Protein AF-A0A6G3QHB4-F1 (afdb_monomer)

Secondary structure (DSSP, 8-state):
---EEES-GGGTT-GGGEEEHHHHHHHTT--HHHHHHHHHHS-PPPPSEEETTEEEEEHHHHHHHHHHHHHHHHHHHHHHHHHHHHHHHHHHHHHHHHHHHHHHHHT--

pLDDT: mean 73.03, std 15.68, range [46.41, 93.0]

Solvent-accessible surface area (backbone atoms only — not comparable to full-atom values): 6229 Å² total; per-residue (Å²): 132,76,61,70,49,71,71,38,69,93,51,66,91,42,64,89,50,46,32,39,51,61,53,51,12,61,78,70,74,49,52,54,66,55,49,55,49,38,60,74,76,46,96,50,68,67,60,30,34,36,47,71,93,46,44,26,24,49,38,66,56,46,50,54,52,48,59,70,32,57,78,55,38,65,65,50,49,58,55,49,51,55,54,49,52,57,53,49,53,54,50,52,52,54,50,50,54,51,53,52,54,55,52,58,64,66,72,77,116

Radius of gyration: 20.9 Å; Cα contacts (8 Å, |Δi|>4): 86; chains: 1; bounding box: 54×41×49 Å

Structure (mmCIF, N/CA/C/O backbone):
data_AF-A0A6G3QHB4-F1
#
_entry.id   AF-A0A6G3QHB4-F1
#
loop_
_atom_site.group_PDB
_atom_site.id
_atom_site.type_symbol
_atom_site.label_atom_id
_atom_site.label_alt_id
_atom_site.label_comp_id
_atom_site.label_asym_id
_atom_site.label_entity_id
_atom_site.label_seq_id
_atom_site.pdbx_PDB_ins_code
_atom_site.Cartn_x
_atom_site.Cartn_y
_atom_site.Cartn_z
_atom_site.occupancy
_atom_site.B_iso_or_equiv
_atom_site.auth_seq_id
_atom_site.auth_comp_id
_atom_site.auth_asym_id
_atom_site.auth_atom_id
_atom_site.pdbx_PDB_model_num
ATOM 1 N N . MET A 1 1 ? 2.341 -24.516 -11.107 1.00 47.69 1 MET A N 1
ATOM 2 C CA . MET A 1 1 ? 3.177 -23.615 -11.923 1.00 47.69 1 MET A CA 1
ATOM 3 C C . MET A 1 1 ? 2.740 -22.200 -11.608 1.00 47.69 1 MET A C 1
ATOM 5 O O . MET A 1 1 ? 1.600 -21.862 -11.890 1.00 47.69 1 MET A O 1
ATOM 9 N N . SER A 1 2 ? 3.558 -21.435 -10.888 1.00 62.47 2 SER A N 1
ATOM 10 C CA . SER A 1 2 ? 3.235 -20.036 -10.602 1.00 62.47 2 SER A CA 1
ATOM 11 C C . SER A 1 2 ? 3.445 -19.249 -11.888 1.00 62.47 2 SER A C 1
ATOM 13 O O . SER A 1 2 ? 4.589 -19.067 -12.291 1.00 62.47 2 SER A O 1
ATOM 15 N N . ASP A 1 3 ? 2.360 -18.847 -12.545 1.00 84.12 3 ASP A N 1
ATOM 16 C CA . ASP A 1 3 ? 2.447 -17.920 -13.670 1.00 84.12 3 ASP A CA 1
ATOM 17 C C . ASP A 1 3 ? 2.964 -16.580 -13.135 1.00 84.12 3 ASP A C 1
ATOM 19 O O . ASP A 1 3 ? 2.401 -16.010 -12.189 1.00 84.12 3 ASP A O 1
ATOM 23 N N . ILE A 1 4 ? 4.115 -16.157 -13.653 1.00 86.25 4 ILE A N 1
ATOM 24 C CA . ILE A 1 4 ? 4.714 -14.868 -13.336 1.00 86.25 4 ILE A CA 1
ATOM 25 C C . ILE A 1 4 ? 4.347 -13.934 -14.477 1.00 86.25 4 ILE A C 1
ATOM 27 O O . ILE A 1 4 ? 4.910 -14.011 -15.567 1.00 86.25 4 ILE A O 1
ATOM 31 N N . THR A 1 5 ? 3.415 -13.030 -14.210 1.00 89.38 5 THR A N 1
ATOM 32 C CA . THR A 1 5 ? 3.011 -12.007 -15.166 1.00 89.38 5 THR A CA 1
ATOM 33 C C . THR A 1 5 ? 3.806 -10.734 -14.900 1.00 89.38 5 THR A C 1
ATOM 35 O O . THR A 1 5 ? 3.640 -10.087 -13.8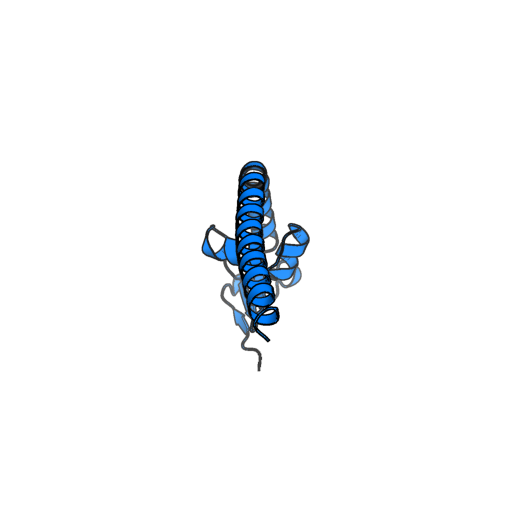62 1.00 89.38 5 THR A O 1
ATOM 38 N N . TRP A 1 6 ? 4.663 -10.353 -15.844 1.00 89.00 6 TRP A N 1
ATOM 39 C CA . TRP A 1 6 ? 5.347 -9.062 -15.829 1.00 89.00 6 TRP A CA 1
ATOM 40 C C . TRP A 1 6 ? 4.454 -8.003 -16.475 1.00 89.00 6 TRP A C 1
ATOM 42 O O . TRP A 1 6 ? 4.049 -8.131 -17.625 1.00 89.00 6 TRP A O 1
ATOM 52 N N . HIS A 1 7 ? 4.143 -6.952 -15.725 1.00 90.06 7 HIS A N 1
ATOM 53 C CA . HIS A 1 7 ? 3.380 -5.800 -16.210 1.00 90.06 7 HIS A CA 1
ATOM 54 C C . HIS A 1 7 ? 4.292 -4.640 -16.622 1.00 90.06 7 HIS A C 1
ATOM 56 O O . HIS A 1 7 ? 3.892 -3.805 -17.429 1.00 90.06 7 HIS A O 1
ATOM 62 N N . ARG A 1 8 ? 5.504 -4.584 -16.054 1.00 89.69 8 ARG A N 1
ATOM 63 C CA . ARG A 1 8 ? 6.524 -3.569 -16.337 1.00 89.69 8 ARG A CA 1
ATOM 64 C C . ARG A 1 8 ? 7.857 -4.252 -16.657 1.00 89.69 8 ARG A C 1
ATOM 66 O O . ARG A 1 8 ? 8.655 -4.479 -15.741 1.00 89.69 8 ARG A O 1
ATOM 73 N N . PRO A 1 9 ? 8.083 -4.656 -17.920 1.00 87.00 9 PRO A N 1
ATOM 74 C CA . PRO A 1 9 ? 9.282 -5.395 -18.306 1.00 87.00 9 PRO A CA 1
ATOM 75 C C . PRO A 1 9 ? 10.571 -4.577 -18.128 1.00 87.00 9 PRO A C 1
ATOM 77 O O . PRO A 1 9 ? 11.644 -5.155 -18.015 1.00 87.00 9 PRO A O 1
ATOM 80 N N . GLU A 1 10 ? 10.499 -3.246 -18.006 1.00 89.06 10 GLU A N 1
ATOM 81 C CA . GLU A 1 10 ? 11.666 -2.386 -17.765 1.00 89.06 10 GLU A CA 1
ATOM 82 C C . GLU A 1 10 ? 12.324 -2.572 -16.378 1.00 89.06 10 GLU A C 1
ATOM 84 O O . GLU A 1 10 ? 13.424 -2.061 -16.123 1.00 89.06 10 GLU A O 1
ATOM 89 N N . PHE A 1 11 ? 11.654 -3.303 -15.482 1.00 86.44 11 PHE A N 1
ATOM 90 C CA . PHE A 1 11 ? 12.155 -3.708 -14.165 1.00 86.44 11 PHE A CA 1
ATOM 91 C C . PHE A 1 11 ? 12.498 -5.199 -14.078 1.00 86.44 11 PHE A C 1
ATOM 93 O O . PHE A 1 11 ? 12.840 -5.689 -13.001 1.00 86.44 11 PHE A O 1
ATOM 100 N N . GLN A 1 12 ? 12.427 -5.930 -15.190 1.00 82.88 12 GLN A N 1
ATOM 101 C CA . GLN A 1 12 ? 12.857 -7.320 -15.233 1.00 82.88 12 GLN A CA 1
ATOM 102 C C . GLN A 1 12 ? 14.370 -7.396 -14.953 1.00 82.88 12 GLN A C 1
ATOM 104 O O . GLN A 1 12 ? 15.160 -6.717 -15.608 1.00 82.88 12 GLN A O 1
ATOM 109 N N . GLY A 1 13 ? 14.768 -8.175 -13.942 1.00 78.38 13 GLY A N 1
ATOM 110 C CA . GLY A 1 13 ? 16.158 -8.261 -13.470 1.00 78.38 13 GLY A CA 1
ATOM 111 C C . GLY A 1 13 ? 16.608 -7.117 -12.549 1.00 78.38 13 GLY A C 1
ATOM 112 O O . GLY A 1 13 ? 17.785 -7.038 -12.211 1.00 78.38 13 GLY A O 1
ATOM 113 N N . LYS A 1 14 ? 15.698 -6.221 -12.135 1.00 83.19 14 LYS A N 1
ATOM 114 C CA . LYS A 1 14 ? 15.950 -5.181 -11.115 1.00 83.19 14 LYS A CA 1
ATOM 115 C C . LYS A 1 14 ? 15.336 -5.565 -9.772 1.00 83.19 14 LYS A C 1
ATOM 117 O O . LYS A 1 14 ? 14.652 -4.760 -9.144 1.00 83.19 14 LYS A O 1
ATOM 122 N N . ASP A 1 15 ? 15.560 -6.801 -9.349 1.00 80.12 15 ASP A N 1
ATOM 123 C CA . ASP A 1 15 ? 14.883 -7.426 -8.205 1.00 80.12 15 ASP A CA 1
ATOM 124 C C . ASP A 1 15 ? 15.104 -6.647 -6.898 1.00 80.12 15 ASP A C 1
ATOM 126 O O . ASP A 1 15 ? 14.189 -6.521 -6.088 1.00 80.12 15 ASP A O 1
ATOM 130 N N . ASP A 1 16 ? 16.288 -6.047 -6.742 1.00 82.38 16 ASP A N 1
ATOM 131 C CA . ASP A 1 16 ? 16.671 -5.196 -5.605 1.00 82.38 16 ASP A CA 1
ATOM 132 C C . ASP A 1 16 ? 15.793 -3.93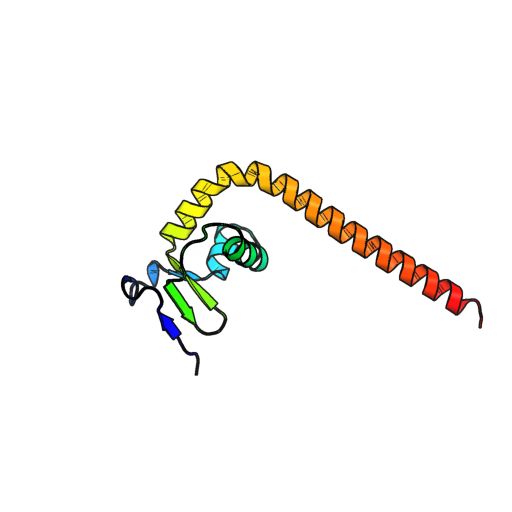4 -5.464 1.00 82.38 16 ASP A C 1
ATOM 134 O O . ASP A 1 16 ? 15.537 -3.442 -4.366 1.00 82.38 16 ASP A O 1
ATOM 138 N N . GLN A 1 17 ? 15.240 -3.443 -6.578 1.00 88.25 17 GLN A N 1
ATOM 139 C CA . GLN A 1 17 ? 14.358 -2.273 -6.599 1.00 88.25 17 GLN A CA 1
ATOM 140 C C . GLN A 1 17 ? 12.884 -2.638 -6.405 1.00 88.25 17 GLN A C 1
ATOM 142 O O . GLN A 1 17 ? 12.029 -1.748 -6.393 1.00 88.25 17 GLN A O 1
ATOM 147 N N . LEU A 1 18 ? 12.555 -3.926 -6.277 1.00 89.00 18 LEU A N 1
ATOM 148 C CA . LEU A 1 18 ? 11.185 -4.401 -6.153 1.00 89.00 18 LEU A CA 1
ATOM 149 C C . LEU A 1 18 ? 10.851 -4.746 -4.709 1.00 89.00 18 LEU A C 1
ATOM 151 O O . LEU A 1 18 ? 11.613 -5.365 -3.975 1.00 89.00 18 LEU A O 1
ATOM 155 N N . VAL A 1 19 ? 9.639 -4.386 -4.309 1.00 88.31 19 VAL A N 1
ATOM 156 C CA . VAL A 1 19 ? 9.098 -4.719 -2.997 1.00 88.31 19 VAL A CA 1
ATOM 157 C C . VAL A 1 19 ? 7.717 -5.338 -3.153 1.00 88.31 19 VAL A C 1
ATOM 159 O O . VAL A 1 19 ? 6.870 -4.872 -3.917 1.00 88.31 19 VAL A O 1
ATOM 162 N N . SER A 1 20 ? 7.474 -6.426 -2.427 1.00 90.50 20 SER A N 1
ATOM 163 C CA . SER A 1 20 ? 6.151 -7.043 -2.395 1.00 90.50 20 SER A CA 1
ATOM 164 C C . SER A 1 20 ? 5.168 -6.181 -1.599 1.00 90.50 20 SER A C 1
ATOM 166 O O . SER A 1 20 ? 5.559 -5.458 -0.684 1.00 90.50 20 SER A O 1
ATOM 168 N N . LEU A 1 21 ? 3.862 -6.317 -1.852 1.00 85.31 21 LEU A N 1
ATOM 169 C CA . LEU A 1 21 ? 2.847 -5.632 -1.032 1.00 85.31 21 LEU A CA 1
ATOM 170 C C . LEU A 1 21 ? 2.968 -5.946 0.469 1.00 85.31 21 LEU A C 1
ATOM 172 O O . LEU A 1 21 ? 2.591 -5.124 1.300 1.00 85.31 21 LEU A O 1
ATOM 176 N N . ALA A 1 22 ? 3.469 -7.134 0.821 1.00 84.44 22 ALA A N 1
ATOM 177 C CA . ALA A 1 22 ? 3.745 -7.489 2.209 1.00 84.44 22 ALA A CA 1
ATOM 178 C C . ALA A 1 22 ? 4.949 -6.707 2.759 1.00 84.44 22 ALA A C 1
ATOM 180 O O . ALA A 1 22 ? 4.867 -6.190 3.866 1.00 84.44 22 ALA A O 1
ATOM 181 N N . GLY A 1 23 ? 6.016 -6.550 1.969 1.00 83.88 23 GLY A N 1
ATOM 182 C CA . GLY A 1 23 ? 7.156 -5.698 2.319 1.00 83.88 23 GLY A CA 1
ATOM 183 C C . GLY A 1 23 ? 6.749 -4.237 2.512 1.00 83.88 23 GLY A C 1
ATOM 184 O O . GLY A 1 23 ? 7.093 -3.643 3.526 1.00 83.88 23 GLY A O 1
ATOM 185 N N . VAL A 1 24 ? 5.922 -3.683 1.615 1.00 84.50 24 VAL A N 1
ATOM 186 C CA . VAL A 1 24 ? 5.368 -2.320 1.761 1.00 84.50 24 VAL A CA 1
ATOM 187 C C . VAL A 1 24 ? 4.572 -2.178 3.059 1.00 84.50 24 VAL A C 1
ATOM 189 O O . VAL A 1 24 ? 4.690 -1.167 3.743 1.00 84.50 24 VAL A O 1
ATOM 192 N N . ALA A 1 25 ? 3.780 -3.191 3.422 1.00 83.94 25 ALA A N 1
ATOM 193 C CA . ALA A 1 25 ? 3.012 -3.186 4.664 1.00 83.94 25 ALA A CA 1
ATOM 194 C C . ALA A 1 25 ? 3.925 -3.108 5.899 1.00 83.94 25 ALA A C 1
ATOM 196 O O . ALA A 1 25 ? 3.651 -2.326 6.805 1.00 83.94 25 ALA A O 1
ATOM 197 N N . VAL A 1 26 ? 5.030 -3.863 5.897 1.00 80.50 26 VAL A N 1
ATOM 198 C CA . VAL A 1 26 ? 6.043 -3.832 6.962 1.00 80.50 26 VAL A CA 1
ATOM 199 C C . VAL A 1 26 ? 6.735 -2.468 7.022 1.00 80.50 26 VAL A C 1
ATOM 201 O O . VAL A 1 26 ? 6.801 -1.887 8.099 1.00 80.50 26 VAL A O 1
ATOM 204 N N . PHE A 1 27 ? 7.172 -1.916 5.883 1.00 78.69 27 PHE A N 1
ATOM 205 C CA . PHE A 1 27 ? 7.802 -0.588 5.830 1.00 78.69 27 PHE A CA 1
ATOM 206 C C . PHE A 1 27 ? 6.882 0.528 6.331 1.00 78.69 27 PHE A C 1
ATOM 208 O O . PHE A 1 27 ? 7.334 1.449 7.000 1.00 78.69 27 PHE A O 1
ATOM 215 N N . ALA A 1 28 ? 5.587 0.434 6.031 1.00 80.44 28 ALA A N 1
ATOM 216 C CA . ALA A 1 28 ? 4.594 1.415 6.447 1.00 80.44 28 ALA A CA 1
ATOM 217 C C . ALA A 1 28 ? 3.992 1.143 7.841 1.00 80.44 28 ALA A C 1
ATOM 219 O O . ALA A 1 28 ? 3.168 1.932 8.299 1.00 80.44 28 ALA A O 1
ATOM 220 N N . GLY A 1 29 ? 4.339 0.032 8.503 1.00 80.69 29 GLY A N 1
ATOM 221 C CA . GLY A 1 29 ? 3.764 -0.351 9.799 1.00 80.69 29 GLY A CA 1
ATOM 222 C C . GLY A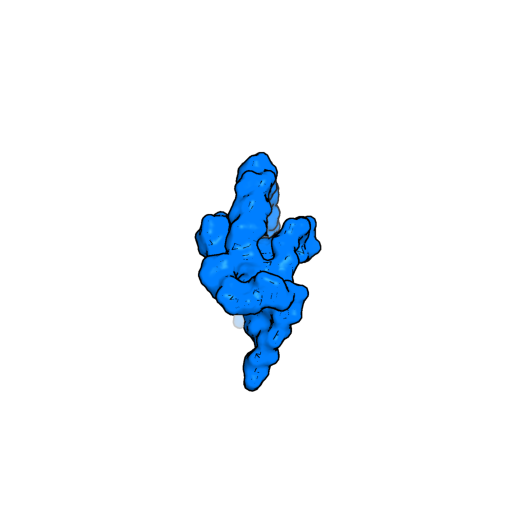 1 29 ? 2.261 -0.670 9.759 1.00 80.69 29 GLY A C 1
ATOM 223 O O . GLY A 1 29 ? 1.566 -0.501 10.758 1.00 80.69 29 GLY A O 1
ATOM 224 N N . VAL A 1 30 ? 1.730 -1.109 8.612 1.00 82.50 30 VAL A N 1
ATOM 225 C CA . VAL A 1 30 ? 0.299 -1.404 8.420 1.00 82.50 30 VAL A CA 1
ATOM 226 C C . VAL A 1 30 ? 0.045 -2.871 8.078 1.00 82.50 30 VAL A C 1
ATOM 228 O O . VAL A 1 30 ? 0.949 -3.647 7.785 1.00 82.50 30 VAL A O 1
ATOM 231 N N . THR A 1 31 ? -1.227 -3.270 8.049 1.00 82.19 31 THR A N 1
ATOM 232 C CA . THR A 1 31 ? -1.614 -4.613 7.604 1.00 82.19 31 THR A CA 1
ATOM 233 C C . THR A 1 31 ? -1.622 -4.734 6.075 1.00 82.19 31 THR A C 1
ATOM 235 O O . THR A 1 31 ? -1.913 -3.784 5.344 1.00 82.19 31 THR A O 1
ATOM 238 N N . ARG A 1 32 ? -1.415 -5.955 5.561 1.00 76.56 32 ARG A N 1
ATOM 239 C CA . ARG A 1 32 ? -1.536 -6.268 4.120 1.00 76.56 32 ARG A CA 1
ATOM 240 C C . ARG A 1 32 ? -2.926 -5.932 3.554 1.00 76.56 32 ARG A C 1
ATOM 242 O O . ARG A 1 32 ? -3.048 -5.584 2.380 1.00 76.56 32 ARG A O 1
ATOM 249 N N . ALA A 1 33 ? -3.973 -6.007 4.380 1.00 77.31 33 ALA A N 1
ATOM 250 C CA . ALA A 1 33 ? -5.331 -5.610 4.006 1.00 77.31 33 ALA A CA 1
ATOM 251 C C . ALA A 1 33 ? -5.447 -4.094 3.771 1.00 77.31 33 ALA A C 1
ATOM 253 O O . ALA A 1 33 ? -6.112 -3.678 2.821 1.00 77.31 33 ALA A O 1
ATOM 254 N N . ALA A 1 34 ? -4.753 -3.281 4.577 1.00 79.81 34 ALA A N 1
ATOM 255 C CA . ALA A 1 34 ? -4.669 -1.835 4.383 1.00 79.81 34 ALA A CA 1
ATOM 256 C C . ALA A 1 34 ? -4.025 -1.498 3.030 1.00 79.81 34 ALA A C 1
ATOM 258 O O . ALA A 1 34 ? -4.616 -0.755 2.248 1.00 79.81 34 ALA A O 1
ATOM 259 N N . VAL A 1 35 ? -2.894 -2.134 2.706 1.00 80.69 35 VAL A N 1
ATOM 260 C CA . VAL A 1 35 ? -2.218 -1.970 1.406 1.00 80.69 35 VAL A CA 1
ATOM 261 C C . VAL A 1 35 ? -3.122 -2.395 0.244 1.00 80.69 35 VAL A C 1
ATOM 263 O O . VAL A 1 35 ? -3.210 -1.715 -0.778 1.00 80.69 35 VAL A O 1
ATOM 266 N N . SER A 1 36 ? -3.875 -3.486 0.408 1.00 80.44 36 SER A N 1
ATOM 267 C CA . SER A 1 36 ? -4.836 -3.932 -0.608 1.00 80.44 36 SER A CA 1
ATOM 268 C C . SER A 1 36 ? -5.978 -2.929 -0.825 1.00 80.44 36 SER A C 1
ATOM 270 O O . SER A 1 36 ? -6.429 -2.745 -1.956 1.00 80.44 36 SER A O 1
ATOM 272 N N . ASN A 1 37 ? -6.434 -2.255 0.236 1.00 78.81 37 ASN A N 1
ATOM 273 C CA . ASN A 1 37 ? -7.422 -1.181 0.140 1.00 78.81 37 ASN A CA 1
ATOM 274 C C . ASN A 1 37 ? -6.835 0.072 -0.527 1.00 78.81 37 ASN A C 1
ATOM 276 O O . ASN A 1 37 ? -7.531 0.713 -1.310 1.00 78.81 37 ASN A O 1
ATOM 280 N N . TRP A 1 38 ? -5.558 0.391 -0.286 1.00 84.88 38 TRP A N 1
ATOM 281 C CA . TRP A 1 38 ? -4.900 1.518 -0.948 1.00 84.88 38 TRP A CA 1
ATOM 282 C C . TRP A 1 38 ? -4.859 1.355 -2.457 1.00 84.88 38 TRP A C 1
ATOM 284 O O . TRP A 1 38 ? -5.268 2.263 -3.169 1.00 84.88 38 TRP A O 1
ATOM 294 N N . ARG A 1 39 ? -4.515 0.156 -2.931 1.00 83.44 39 ARG A N 1
ATOM 295 C CA . ARG A 1 39 ? -4.543 -0.181 -4.359 1.00 83.44 39 ARG A CA 1
ATOM 296 C C . ARG A 1 39 ? -5.914 0.017 -5.017 1.00 83.44 39 ARG A C 1
ATOM 298 O O . ARG A 1 39 ? -5.985 0.189 -6.224 1.00 83.44 39 ARG A O 1
ATOM 305 N N . LYS A 1 40 ? -7.005 -0.058 -4.247 1.00 79.44 40 LYS A N 1
ATOM 306 C CA . LYS A 1 40 ? -8.372 0.126 -4.760 1.00 79.44 40 LYS A CA 1
ATOM 307 C C . LYS A 1 40 ? -8.846 1.577 -4.738 1.00 79.44 40 LYS A C 1
ATOM 309 O O . LYS A 1 40 ? -9.762 1.903 -5.481 1.00 79.44 40 LYS A O 1
ATOM 314 N N . ARG A 1 41 ? -8.324 2.400 -3.826 1.00 74.81 41 ARG A N 1
ATOM 315 C CA . ARG A 1 41 ? -8.898 3.717 -3.493 1.00 74.81 41 ARG A CA 1
ATOM 316 C C . ARG A 1 41 ? -7.972 4.893 -3.767 1.00 74.81 41 ARG A C 1
ATOM 318 O O . ARG A 1 41 ? -8.428 6.028 -3.712 1.00 74.81 41 ARG A O 1
ATOM 325 N N . HIS A 1 42 ? -6.694 4.633 -3.990 1.00 80.88 42 HIS A N 1
ATOM 326 C CA . HIS A 1 42 ? -5.676 5.657 -4.167 1.00 80.88 42 HIS A CA 1
ATOM 327 C C . HIS A 1 42 ? -4.811 5.303 -5.373 1.00 80.88 42 HIS A C 1
ATOM 329 O O . HIS A 1 42 ? -4.774 4.139 -5.781 1.00 80.88 42 HIS A O 1
ATOM 335 N N . ASP A 1 43 ? -4.077 6.292 -5.882 1.00 81.75 43 ASP A N 1
ATOM 336 C CA . ASP A 1 43 ? -3.054 6.157 -6.927 1.00 81.75 43 ASP A CA 1
ATOM 337 C C . ASP A 1 43 ? -1.825 5.390 -6.423 1.00 81.75 43 ASP A C 1
ATOM 339 O O . ASP A 1 43 ? -0.703 5.889 -6.378 1.00 81.75 43 ASP A O 1
ATOM 343 N N . PHE A 1 44 ? -2.055 4.166 -5.957 1.00 84.06 44 PHE A N 1
ATOM 344 C CA . PHE A 1 44 ? -1.011 3.263 -5.519 1.00 84.06 44 PHE A CA 1
ATOM 345 C C . PHE A 1 44 ? -0.123 2.889 -6.719 1.00 84.06 44 PHE A C 1
ATOM 347 O O . PHE A 1 44 ? -0.655 2.708 -7.822 1.00 84.06 44 PHE A O 1
ATOM 354 N N . PRO A 1 45 ? 1.199 2.723 -6.522 1.00 86.50 45 PRO A N 1
ATOM 355 C CA . PRO A 1 45 ? 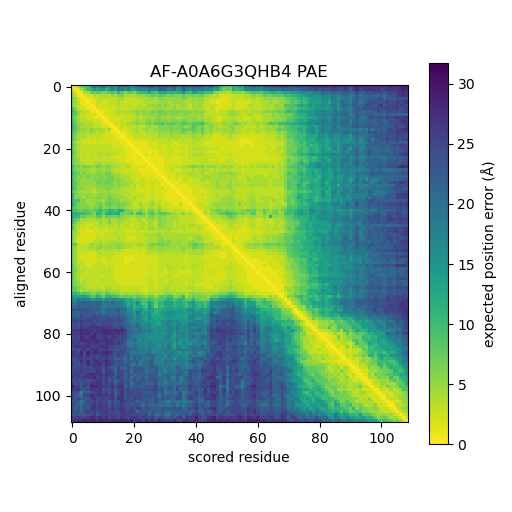2.125 2.383 -7.596 1.00 86.50 45 PRO A CA 1
ATOM 356 C C . PRO A 1 45 ? 1.665 1.187 -8.428 1.00 86.50 45 PRO A C 1
ATOM 358 O O . PRO A 1 45 ? 1.123 0.201 -7.908 1.00 86.50 45 PRO A O 1
ATOM 361 N N . LYS A 1 46 ? 1.898 1.271 -9.741 1.00 88.56 46 LYS A N 1
ATOM 362 C CA . LYS A 1 46 ? 1.512 0.211 -10.673 1.00 88.56 46 LYS A CA 1
ATOM 363 C C . LYS A 1 46 ? 2.296 -1.070 -10.357 1.00 88.56 46 LYS A C 1
ATOM 365 O O . LYS A 1 46 ? 3.495 -1.001 -10.083 1.00 88.56 46 LYS A O 1
ATOM 370 N N . PRO A 1 47 ? 1.645 -2.245 -10.412 1.00 91.00 47 PRO A N 1
ATOM 371 C CA . PRO A 1 47 ? 2.335 -3.511 -10.223 1.00 91.00 47 PRO A CA 1
ATOM 372 C C . PRO A 1 47 ? 3.401 -3.691 -11.306 1.00 91.00 47 PRO A C 1
ATOM 374 O O . PRO A 1 47 ? 3.137 -3.453 -12.480 1.00 91.00 47 PRO A O 1
ATOM 377 N N . VAL A 1 48 ? 4.594 -4.115 -10.904 1.00 92.25 48 VAL A N 1
ATOM 378 C CA . VAL A 1 48 ? 5.686 -4.501 -11.805 1.00 92.25 48 VAL A CA 1
ATOM 379 C C . VAL A 1 48 ? 5.524 -5.954 -12.226 1.00 92.25 48 VAL A C 1
ATOM 381 O O . VAL A 1 48 ? 5.601 -6.277 -13.410 1.00 92.25 48 VAL A O 1
ATOM 384 N N . MET A 1 49 ? 5.258 -6.820 -11.248 1.00 88.56 49 MET A N 1
ATOM 385 C CA . MET A 1 49 ? 5.147 -8.261 -11.432 1.00 88.56 49 MET A CA 1
ATOM 386 C C . MET A 1 49 ? 4.069 -8.829 -10.515 1.00 88.56 49 MET A C 1
ATOM 388 O O . MET A 1 49 ? 3.988 -8.483 -9.332 1.00 88.56 49 MET A O 1
ATOM 392 N N . THR A 1 50 ? 3.279 -9.748 -11.052 1.00 89.00 50 THR A N 1
ATOM 393 C CA . THR A 1 50 ? 2.336 -10.561 -10.291 1.00 89.00 50 THR A CA 1
ATOM 394 C C . THR A 1 50 ? 2.789 -12.015 -10.357 1.00 89.00 50 THR A C 1
ATOM 396 O O . THR A 1 50 ? 2.878 -12.588 -11.434 1.00 89.00 50 THR A O 1
ATOM 399 N N . ALA A 1 51 ? 3.081 -12.609 -9.201 1.00 86.38 51 ALA A N 1
ATOM 400 C CA . ALA A 1 51 ? 3.453 -14.013 -9.061 1.00 86.38 51 ALA A CA 1
ATOM 401 C C . ALA A 1 51 ? 2.439 -14.701 -8.137 1.00 86.38 51 ALA A C 1
ATOM 403 O O . ALA A 1 51 ? 2.477 -14.559 -6.907 1.00 86.38 51 ALA A O 1
ATOM 404 N N . GLY A 1 52 ? 1.475 -15.409 -8.731 1.00 86.69 52 GLY A N 1
ATOM 405 C CA . GLY A 1 52 ? 0.357 -16.010 -8.000 1.00 86.69 52 GLY A CA 1
ATOM 406 C C . GLY A 1 52 ? -0.464 -14.969 -7.224 1.00 86.69 52 GLY A C 1
ATOM 407 O O . GLY A 1 52 ? -1.154 -14.141 -7.807 1.00 86.69 52 GLY A O 1
ATOM 408 N N . ARG A 1 53 ? -0.409 -15.004 -5.883 1.00 82.25 53 ARG A N 1
ATOM 409 C CA . ARG A 1 53 ? -1.127 -14.056 -4.993 1.00 82.25 53 ARG A CA 1
ATOM 410 C C . ARG A 1 53 ? -0.263 -12.881 -4.527 1.00 82.25 53 ARG A C 1
ATOM 412 O O . ARG A 1 53 ? -0.724 -12.042 -3.743 1.00 82.25 53 ARG A O 1
ATOM 419 N N . THR A 1 54 ? 0.997 -12.846 -4.943 1.00 83.06 54 THR A N 1
ATOM 420 C CA . THR A 1 54 ? 1.958 -11.831 -4.525 1.00 83.06 54 THR A CA 1
ATOM 421 C C . THR A 1 54 ? 2.164 -10.846 -5.658 1.00 83.06 54 THR A C 1
ATOM 423 O O . THR A 1 54 ? 2.463 -11.225 -6.784 1.00 83.06 54 THR A O 1
ATOM 426 N N . VAL A 1 55 ? 1.997 -9.569 -5.335 1.00 88.88 55 VAL A N 1
ATOM 427 C CA . VAL A 1 55 ? 2.206 -8.460 -6.260 1.00 88.88 55 VAL A CA 1
ATOM 428 C C . VAL A 1 55 ? 3.433 -7.692 -5.795 1.00 88.88 55 VAL A C 1
ATOM 430 O O . VAL A 1 55 ? 3.590 -7.447 -4.593 1.00 88.88 55 VAL A O 1
ATOM 433 N N . TRP A 1 56 ? 4.275 -7.334 -6.751 1.00 89.81 56 TRP A N 1
ATOM 434 C CA . TRP A 1 56 ? 5.494 -6.565 -6.563 1.00 89.81 56 TRP A CA 1
ATOM 435 C C . TRP A 1 56 ? 5.350 -5.200 -7.218 1.00 89.81 56 TRP A C 1
ATOM 437 O O . TRP A 1 56 ? 4.769 -5.081 -8.297 1.00 89.81 56 TRP A O 1
ATOM 447 N N . VAL A 1 57 ? 5.869 -4.178 -6.551 1.00 91.25 57 VAL A N 1
ATOM 448 C CA . VAL A 1 57 ? 5.892 -2.783 -7.004 1.00 91.25 57 VAL A CA 1
ATOM 449 C C . VAL A 1 57 ? 7.302 -2.225 -6.871 1.00 91.25 57 VAL A C 1
ATOM 451 O O . VAL A 1 57 ? 8.140 -2.813 -6.187 1.00 91.25 57 VAL A O 1
ATOM 454 N N . VAL A 1 58 ? 7.562 -1.087 -7.509 1.00 93.00 58 VAL A N 1
ATOM 455 C CA . VAL A 1 58 ? 8.840 -0.386 -7.365 1.00 93.00 58 VAL A CA 1
ATOM 456 C C . VAL A 1 58 ? 8.941 0.180 -5.948 1.00 93.00 58 VAL A C 1
ATOM 458 O O . VAL A 1 58 ? 8.049 0.897 -5.489 1.00 93.00 58 VAL A O 1
ATOM 461 N N . ARG A 1 59 ? 10.038 -0.137 -5.257 1.00 89.00 59 ARG A N 1
ATOM 462 C CA . ARG A 1 59 ? 10.328 0.295 -3.886 1.00 89.00 59 ARG A CA 1
ATOM 463 C C . ARG A 1 59 ? 10.319 1.812 -3.768 1.00 89.00 59 ARG A C 1
ATOM 465 O O . ARG A 1 59 ? 9.577 2.346 -2.953 1.00 89.00 59 ARG A O 1
ATOM 472 N N . THR A 1 60 ? 11.043 2.489 -4.655 1.00 90.25 60 THR A N 1
ATOM 473 C CA . THR A 1 60 ? 11.130 3.951 -4.681 1.00 90.25 60 THR A CA 1
ATOM 474 C C . THR A 1 60 ? 9.767 4.603 -4.913 1.00 90.25 60 THR A C 1
ATOM 476 O O . THR A 1 60 ? 9.421 5.532 -4.194 1.00 90.25 60 THR A O 1
ATOM 479 N N . GLU A 1 61 ? 8.946 4.095 -5.843 1.00 90.38 61 GLU A N 1
ATOM 480 C CA . GLU A 1 61 ? 7.591 4.632 -6.064 1.00 90.38 61 GLU A CA 1
ATOM 481 C C . GLU A 1 61 ? 6.702 4.440 -4.825 1.00 90.38 61 GLU A C 1
ATOM 483 O O . GLU A 1 61 ? 5.944 5.339 -4.462 1.00 90.38 61 GLU A O 1
ATOM 488 N N . ALA A 1 62 ? 6.809 3.291 -4.147 1.00 87.62 62 ALA A N 1
ATOM 489 C CA . ALA A 1 62 ? 6.082 3.036 -2.908 1.00 87.62 62 ALA A CA 1
ATOM 490 C C . ALA A 1 62 ? 6.537 3.964 -1.771 1.00 87.62 62 ALA A C 1
ATOM 492 O O . ALA A 1 62 ? 5.693 4.499 -1.057 1.00 87.62 62 ALA A O 1
ATOM 493 N N . GLU A 1 63 ? 7.840 4.199 -1.623 1.00 88.75 63 GLU A N 1
ATOM 494 C CA . GLU A 1 63 ? 8.402 5.116 -0.626 1.00 88.75 63 GLU A CA 1
ATOM 495 C C . GLU A 1 63 ? 8.008 6.570 -0.900 1.00 88.75 63 GLU A C 1
ATOM 497 O O . GLU A 1 63 ? 7.553 7.257 0.013 1.00 88.75 63 GLU A O 1
ATOM 502 N N . THR A 1 64 ? 8.095 7.033 -2.150 1.00 89.06 64 THR A N 1
ATOM 503 C CA . THR A 1 64 ? 7.646 8.377 -2.544 1.00 89.06 64 THR A CA 1
ATOM 504 C C . THR A 1 64 ? 6.150 8.553 -2.306 1.00 89.06 64 THR A C 1
ATOM 506 O O . THR A 1 64 ? 5.729 9.569 -1.749 1.00 89.06 64 THR A O 1
ATOM 509 N N . TRP A 1 65 ? 5.337 7.556 -2.667 1.00 87.56 65 TRP A N 1
ATOM 510 C CA . TRP A 1 65 ? 3.901 7.588 -2.407 1.00 87.56 65 TRP A CA 1
ATOM 511 C C . TRP A 1 65 ? 3.612 7.656 -0.903 1.00 87.56 65 TRP A C 1
ATOM 513 O O . TRP A 1 65 ? 2.838 8.509 -0.471 1.00 87.56 65 TRP A O 1
ATOM 523 N N . LEU A 1 66 ? 4.282 6.833 -0.089 1.00 85.12 66 LEU A N 1
ATOM 524 C CA . LEU A 1 66 ? 4.155 6.867 1.371 1.00 85.12 66 LEU A CA 1
ATOM 525 C C . LEU A 1 66 ? 4.579 8.221 1.947 1.00 85.12 66 LEU A C 1
ATOM 527 O O . LEU A 1 66 ? 3.846 8.775 2.759 1.00 85.12 66 LEU A O 1
ATOM 531 N N . ALA A 1 67 ? 5.694 8.794 1.492 1.00 84.12 67 ALA A N 1
ATOM 532 C CA . ALA A 1 67 ? 6.170 10.104 1.934 1.00 84.12 67 ALA A CA 1
ATOM 533 C C . ALA A 1 67 ? 5.174 11.225 1.599 1.00 84.12 67 ALA A C 1
ATOM 535 O O . ALA A 1 67 ? 4.869 12.054 2.457 1.00 84.12 67 ALA A O 1
ATOM 536 N N . SER A 1 68 ? 4.596 11.204 0.392 1.00 81.62 68 SER A N 1
ATOM 537 C CA . SER A 1 68 ? 3.542 12.147 -0.012 1.00 81.62 68 SER A CA 1
ATOM 538 C C . SER A 1 68 ? 2.269 12.010 0.828 1.00 81.62 68 SER A C 1
ATOM 540 O O . SER A 1 68 ? 1.483 12.948 0.941 1.00 81.62 68 SER A O 1
ATOM 542 N N . ARG A 1 69 ? 2.067 10.827 1.420 1.00 73.94 69 ARG A N 1
ATOM 543 C CA . ARG A 1 69 ? 0.877 10.479 2.180 1.00 73.94 69 ARG A CA 1
ATOM 544 C C . ARG A 1 69 ? 1.065 10.626 3.674 1.00 73.94 69 ARG A C 1
ATOM 546 O O . ARG A 1 69 ? 0.066 10.863 4.322 1.00 73.94 69 ARG A O 1
ATOM 553 N N . SER A 1 70 ? 2.262 10.538 4.249 1.00 62.81 70 SER A N 1
ATOM 554 C CA . SER A 1 70 ? 2.478 10.771 5.689 1.00 62.81 70 SER A CA 1
ATOM 555 C C . SER A 1 70 ? 1.960 12.143 6.136 1.00 62.81 70 SER A C 1
ATOM 557 O O . SER A 1 70 ? 1.420 12.269 7.231 1.00 62.81 70 SER A O 1
ATOM 559 N N . THR A 1 71 ? 2.005 13.142 5.252 1.00 53.56 71 THR A N 1
ATOM 560 C CA . THR A 1 71 ? 1.398 14.466 5.464 1.00 53.56 71 THR A CA 1
ATOM 561 C C . THR A 1 71 ? -0.141 14.445 5.448 1.00 53.56 71 THR A C 1
ATOM 563 O O . THR A 1 71 ? -0.765 15.232 6.148 1.00 53.56 71 THR A O 1
ATOM 566 N N 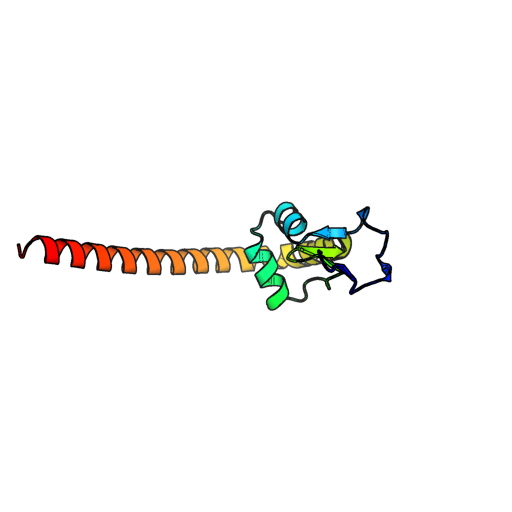. GLN A 1 72 ? -0.768 13.518 4.712 1.00 53.69 72 GLN A N 1
ATOM 567 C CA . GLN A 1 72 ? -2.229 13.303 4.641 1.00 53.69 72 GLN A CA 1
ATOM 568 C C . GLN A 1 72 ? -2.736 12.187 5.578 1.00 53.69 72 GLN A C 1
ATOM 570 O O . GLN A 1 72 ? -3.927 12.061 5.838 1.00 53.69 72 GLN A O 1
ATOM 575 N N . SER A 1 73 ? -1.850 11.320 6.064 1.00 52.12 73 SER A N 1
ATOM 576 C CA . SER A 1 73 ? -2.194 10.126 6.830 1.00 52.12 73 SER A CA 1
ATOM 577 C C . SER A 1 73 ? -2.359 10.459 8.305 1.00 52.12 73 SER A C 1
ATOM 579 O O . SER A 1 73 ? -3.072 9.735 8.988 1.00 52.12 73 SER A O 1
ATOM 581 N N . ALA A 1 74 ? -1.785 11.561 8.798 1.00 50.06 74 ALA A N 1
ATOM 582 C CA . ALA A 1 74 ? -2.086 12.074 10.135 1.00 50.06 74 ALA A CA 1
ATOM 583 C C . ALA A 1 74 ? -3.596 12.352 10.306 1.00 50.06 74 ALA A C 1
ATOM 585 O O . ALA A 1 74 ? -4.187 11.935 11.296 1.00 50.06 74 ALA A O 1
ATOM 586 N N . THR A 1 75 ? -4.248 12.932 9.295 1.00 50.47 75 THR A N 1
ATOM 587 C CA . THR A 1 75 ? -5.700 13.191 9.276 1.00 50.47 75 THR A CA 1
ATOM 588 C C . THR A 1 75 ? -6.538 11.939 8.957 1.00 50.47 75 THR A C 1
ATOM 590 O O . THR A 1 75 ? -7.620 11.741 9.512 1.00 50.47 75 THR A O 1
ATOM 593 N N . ASP A 1 76 ? -6.033 11.034 8.115 1.00 52.28 76 ASP A N 1
ATOM 594 C CA . ASP A 1 76 ? -6.725 9.790 7.726 1.00 52.28 76 ASP A CA 1
ATOM 595 C C . ASP A 1 76 ? -6.649 8.683 8.811 1.00 52.28 76 ASP A C 1
ATOM 597 O O . ASP A 1 76 ? -7.530 7.824 8.896 1.00 52.28 76 ASP A O 1
ATOM 601 N N . THR A 1 77 ? -5.622 8.698 9.673 1.00 50.94 77 THR A N 1
ATOM 602 C CA . THR A 1 77 ? -5.425 7.718 10.766 1.00 50.94 77 THR A CA 1
ATOM 603 C C . THR A 1 77 ? -6.448 7.902 11.885 1.00 50.94 77 THR A C 1
ATOM 605 O O . THR A 1 77 ? -7.008 6.915 12.364 1.00 50.94 77 THR A O 1
ATOM 608 N N . GLU A 1 78 ? -6.762 9.149 12.241 1.00 48.81 78 GLU A N 1
ATOM 609 C CA . GLU A 1 78 ? -7.798 9.487 13.226 1.00 48.81 78 GLU A CA 1
ATOM 610 C C . GLU A 1 78 ? -9.184 8.994 12.771 1.00 48.81 78 GLU A C 1
ATOM 612 O O . GLU A 1 78 ? -9.909 8.325 13.510 1.00 48.81 78 GLU A O 1
ATOM 617 N N . THR A 1 79 ? -9.501 9.197 11.489 1.00 52.47 79 THR A N 1
ATOM 618 C CA . THR A 1 79 ? -10.779 8.774 10.896 1.00 52.47 79 THR A CA 1
ATOM 619 C C . THR A 1 79 ? -10.878 7.245 10.779 1.00 52.47 79 THR A C 1
ATOM 621 O O . THR A 1 79 ? -11.942 6.651 10.974 1.00 52.47 79 THR A O 1
ATOM 624 N N . LYS A 1 80 ? -9.760 6.564 10.502 1.00 49.81 80 LYS A N 1
ATOM 625 C CA . LYS A 1 80 ? -9.694 5.096 10.429 1.00 49.81 80 LYS A CA 1
ATOM 626 C C . LYS A 1 80 ? -9.799 4.411 11.786 1.00 49.81 80 LYS A C 1
ATOM 628 O O . LYS A 1 80 ? -10.396 3.335 11.846 1.00 49.81 80 LYS A O 1
ATOM 633 N N . ARG A 1 81 ? -9.262 5.014 12.852 1.00 50.28 81 ARG A N 1
ATOM 634 C CA . ARG A 1 81 ? -9.414 4.513 14.227 1.00 50.28 81 ARG A CA 1
ATOM 635 C C . ARG A 1 81 ? -10.887 4.533 14.639 1.00 50.28 81 ARG A C 1
ATOM 637 O O . ARG A 1 81 ? -11.425 3.485 14.988 1.00 50.28 81 ARG A O 1
ATOM 644 N N . ALA A 1 82 ? -11.562 5.659 14.405 1.00 53.38 82 ALA A N 1
ATOM 645 C CA . ALA A 1 82 ? -12.995 5.803 14.652 1.00 53.38 82 ALA A CA 1
ATOM 646 C C . ALA A 1 82 ? -13.852 4.815 13.829 1.00 53.38 82 ALA A C 1
ATOM 648 O O . ALA A 1 82 ? -14.829 4.254 14.327 1.00 53.38 82 ALA A O 1
ATOM 649 N N . ALA A 1 83 ? -13.480 4.544 12.571 1.00 56.44 83 ALA A N 1
ATOM 650 C CA . ALA A 1 83 ? -14.198 3.589 11.724 1.00 56.44 83 ALA A CA 1
ATOM 651 C C . ALA A 1 83 ? -14.005 2.119 12.149 1.00 56.44 83 ALA A C 1
ATOM 653 O O . ALA A 1 83 ? -14.912 1.304 11.952 1.00 56.44 83 ALA A O 1
ATOM 654 N N . LEU A 1 84 ? -12.844 1.768 12.715 1.00 47.69 84 LEU A N 1
ATOM 655 C CA . LEU A 1 84 ? -12.586 0.441 13.278 1.00 47.69 84 LEU A CA 1
ATOM 656 C C . LEU A 1 84 ? -13.365 0.248 14.585 1.00 47.69 84 LEU A C 1
ATOM 658 O O . LEU A 1 84 ? -14.103 -0.730 14.700 1.00 47.69 84 LEU A O 1
ATOM 662 N N . GLU A 1 85 ? -13.307 1.224 15.494 1.00 55.12 85 GLU A N 1
ATOM 663 C CA . GLU A 1 85 ? -14.048 1.207 16.762 1.00 55.12 85 GLU A CA 1
ATOM 664 C C . GLU A 1 85 ? -15.565 1.119 16.535 1.00 55.12 85 GLU A C 1
ATOM 666 O O . GLU A 1 85 ? -16.247 0.299 17.151 1.00 55.12 85 GLU A O 1
ATOM 671 N N . ALA A 1 86 ? -16.110 1.862 15.563 1.00 46.41 86 ALA A N 1
ATOM 672 C CA . ALA A 1 86 ? -17.527 1.774 15.199 1.00 46.41 86 ALA A CA 1
ATOM 673 C C . ALA A 1 86 ? -17.930 0.385 14.661 1.00 46.41 86 ALA A C 1
ATOM 675 O O . ALA A 1 86 ? -19.084 -0.036 14.784 1.00 46.41 86 ALA A O 1
ATOM 676 N N . ARG A 1 87 ? -16.995 -0.345 14.047 1.00 50.31 87 ARG A N 1
ATOM 677 C CA . ARG A 1 87 ? -17.230 -1.673 13.465 1.00 50.31 87 ARG A CA 1
ATOM 678 C C . ARG A 1 87 ? -17.082 -2.791 14.499 1.00 50.31 87 ARG A C 1
ATOM 680 O O . ARG A 1 87 ? -17.793 -3.794 14.407 1.00 50.31 87 ARG A O 1
ATOM 687 N N . GLU A 1 88 ? -16.213 -2.610 15.487 1.00 48.28 88 GLU A N 1
ATOM 688 C CA . GLU A 1 88 ? -16.095 -3.485 16.657 1.00 48.28 88 GLU A CA 1
ATOM 689 C C . GLU A 1 88 ? -17.282 -3.309 17.610 1.00 48.28 88 GLU A C 1
ATOM 691 O O . GLU A 1 88 ? -17.888 -4.302 18.012 1.00 48.28 88 GLU A O 1
ATOM 696 N N . ALA A 1 89 ? -17.719 -2.071 17.862 1.00 47.44 89 ALA A N 1
ATOM 697 C CA . ALA A 1 89 ? -18.907 -1.786 18.667 1.00 47.44 89 ALA A CA 1
ATOM 698 C C . ALA A 1 89 ? -20.171 -2.460 18.098 1.00 47.44 89 ALA A C 1
ATOM 700 O O . ALA A 1 89 ? -20.954 -3.062 18.835 1.00 47.44 89 ALA A O 1
ATOM 701 N N . ARG A 1 90 ? -20.344 -2.451 16.767 1.00 53.84 90 ARG A N 1
ATOM 702 C CA . ARG A 1 90 ? -21.452 -3.155 16.092 1.00 53.84 90 ARG A CA 1
ATOM 703 C C . ARG A 1 90 ? -21.383 -4.678 16.260 1.00 53.84 90 ARG A C 1
ATOM 705 O O . ARG A 1 90 ? -22.420 -5.312 16.445 1.00 53.84 90 ARG A O 1
ATOM 712 N N . GLN A 1 91 ? -20.187 -5.269 16.234 1.00 47.84 91 GLN A N 1
ATOM 713 C CA . GLN A 1 91 ? -20.004 -6.710 16.465 1.00 47.84 91 GLN A CA 1
ATOM 714 C C . GLN A 1 91 ? -20.249 -7.096 17.929 1.00 47.84 91 GLN A C 1
ATOM 716 O O . GLN A 1 91 ? -20.887 -8.116 18.190 1.00 47.84 91 GLN A O 1
ATOM 721 N N . ALA A 1 92 ? -19.823 -6.264 18.883 1.00 49.62 92 ALA A N 1
ATOM 722 C CA . ALA A 1 92 ? -20.057 -6.487 20.308 1.00 49.62 92 ALA A CA 1
ATOM 723 C C . ALA A 1 92 ? -21.554 -6.465 20.660 1.00 49.62 92 ALA A C 1
ATOM 725 O O . ALA A 1 92 ? -22.028 -7.339 21.388 1.00 49.62 92 ALA A O 1
ATOM 726 N N . ILE A 1 93 ? -22.321 -5.533 20.082 1.00 59.06 93 ILE A N 1
ATOM 727 C CA . ILE A 1 93 ? -23.782 -5.473 20.254 1.00 59.06 93 ILE A CA 1
ATOM 728 C C . ILE A 1 93 ? -24.451 -6.723 19.657 1.00 59.06 93 ILE A C 1
ATOM 730 O O . ILE A 1 93 ? -25.297 -7.340 20.309 1.00 59.06 93 ILE A O 1
ATOM 734 N N . ALA A 1 94 ? -24.043 -7.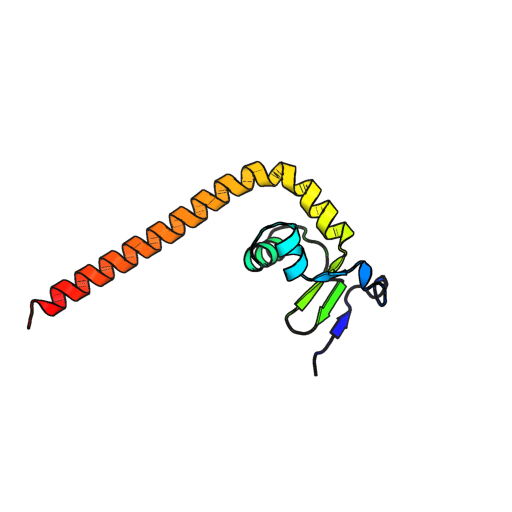160 18.461 1.00 58.56 94 ALA A N 1
ATOM 735 C CA . ALA A 1 94 ? -24.586 -8.365 17.826 1.00 58.56 94 ALA A CA 1
ATOM 736 C C . ALA A 1 94 ? -24.318 -9.641 18.654 1.00 58.56 94 ALA A C 1
ATOM 738 O O . ALA A 1 94 ? -25.214 -10.470 18.846 1.00 58.56 94 ALA A O 1
ATOM 739 N N . LEU A 1 95 ? -23.117 -9.773 19.223 1.00 53.53 95 LEU A N 1
ATOM 740 C CA . LEU A 1 95 ? -22.748 -10.888 20.102 1.00 53.53 95 LEU A CA 1
ATOM 741 C C . LEU A 1 95 ? -23.486 -10.841 21.446 1.00 53.53 95 LEU A C 1
ATOM 743 O O . LEU A 1 95 ? -23.956 -11.878 21.914 1.00 53.53 95 LEU A O 1
ATOM 747 N N . ALA A 1 96 ? -23.646 -9.659 22.049 1.00 57.06 96 ALA A N 1
ATOM 748 C CA . ALA A 1 96 ? -24.406 -9.485 23.288 1.00 57.06 96 ALA A CA 1
ATOM 749 C C . ALA A 1 96 ? -25.885 -9.868 23.111 1.00 57.06 96 ALA A C 1
ATOM 751 O O . ALA A 1 96 ? -26.452 -10.579 23.943 1.00 57.06 96 ALA A O 1
ATOM 752 N N . THR A 1 97 ? -26.479 -9.476 21.983 1.00 61.53 97 THR A N 1
ATOM 753 C CA . THR A 1 97 ? -27.861 -9.828 21.621 1.00 61.53 97 THR A CA 1
ATOM 754 C C . THR A 1 97 ? -28.018 -11.341 21.455 1.00 61.53 97 THR A C 1
ATOM 756 O O . THR A 1 97 ? -28.951 -11.944 21.987 1.00 61.53 97 THR A O 1
ATOM 759 N N . THR A 1 98 ? -27.047 -11.977 20.797 1.00 57.31 98 THR A N 1
ATOM 760 C CA . THR A 1 98 ? -27.013 -13.434 20.606 1.00 57.31 98 THR A CA 1
ATOM 761 C C . THR A 1 98 ? -26.879 -14.174 21.944 1.00 57.31 98 THR A C 1
ATOM 763 O O . THR A 1 98 ? -27.595 -15.1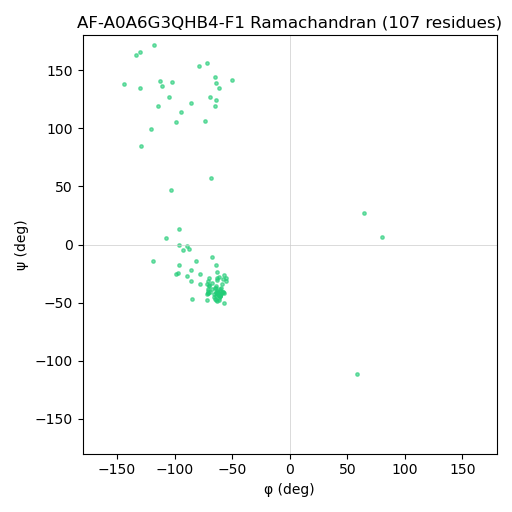41 22.201 1.00 57.31 98 THR A O 1
ATOM 766 N N . ARG A 1 99 ? -26.026 -13.681 22.852 1.00 54.31 99 ARG A N 1
ATOM 767 C CA . ARG A 1 99 ? -25.833 -14.244 24.201 1.00 54.31 99 ARG A CA 1
ATOM 768 C C . ARG A 1 99 ? -27.076 -14.127 25.086 1.00 54.31 99 ARG A C 1
ATOM 770 O O . ARG A 1 99 ? -27.348 -15.047 25.856 1.00 54.31 99 ARG A O 1
ATOM 777 N N . LYS A 1 100 ? -27.827 -13.024 24.981 1.00 59.75 100 LYS A N 1
ATOM 778 C CA . LYS A 1 100 ? -29.096 -12.835 25.703 1.00 59.75 100 LYS A CA 1
ATOM 779 C C . LYS A 1 100 ? -30.145 -13.853 25.247 1.00 59.75 100 LYS A C 1
ATOM 781 O O . LYS A 1 100 ? -30.703 -14.553 26.087 1.00 59.75 100 LYS A O 1
ATOM 786 N N . LYS A 1 101 ? -30.309 -14.016 23.929 1.00 55.88 101 LYS A N 1
ATOM 787 C CA . LYS A 1 101 ? -31.228 -14.997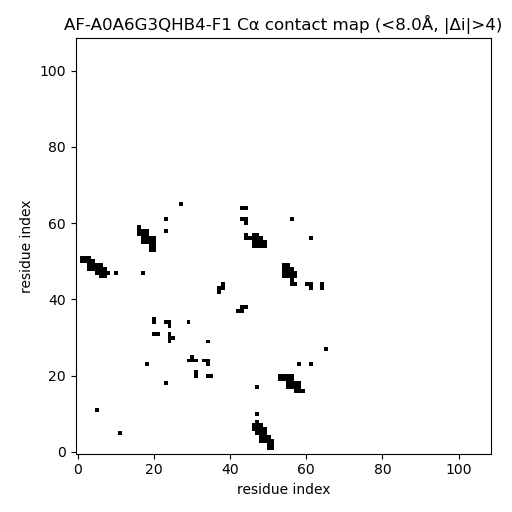 23.328 1.00 55.88 101 LYS A CA 1
ATOM 788 C C . LYS A 1 101 ? -30.911 -16.431 23.773 1.00 55.88 101 LYS A C 1
ATOM 790 O O . LYS A 1 101 ? -31.810 -17.197 24.100 1.00 55.88 101 LYS A O 1
ATOM 795 N N . LEU A 1 102 ? -29.621 -16.777 23.841 1.00 57.53 102 LEU A N 1
ATOM 796 C CA . LEU A 1 102 ? -29.163 -18.097 24.284 1.00 57.53 102 LEU A CA 1
ATOM 797 C C . LEU A 1 102 ? -29.449 -18.360 25.776 1.00 57.53 102 LEU A C 1
ATOM 799 O O . LEU A 1 102 ? -29.705 -19.498 26.159 1.00 57.53 102 LEU A O 1
ATOM 803 N N . ARG A 1 103 ? -29.407 -17.322 26.625 1.00 58.97 103 ARG A N 1
ATOM 804 C CA . ARG A 1 103 ? -29.772 -17.423 28.050 1.00 58.97 103 ARG A CA 1
ATOM 805 C C . ARG A 1 103 ? -31.274 -17.614 28.253 1.00 58.97 103 ARG A C 1
ATOM 807 O O . ARG A 1 103 ? -31.644 -18.438 29.078 1.00 58.97 103 ARG A O 1
ATOM 814 N N . GLU A 1 104 ? -32.108 -16.900 27.499 1.00 61.5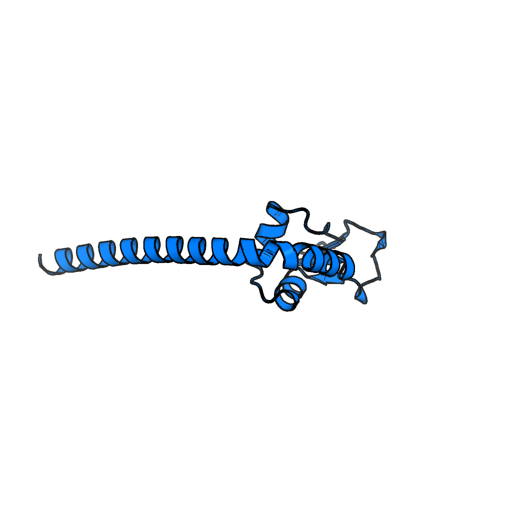9 104 GLU A N 1
ATOM 815 C CA . GLU A 1 104 ? -33.574 -17.037 27.552 1.00 61.59 104 GLU A CA 1
ATOM 816 C C . GLU A 1 104 ? -34.025 -18.435 27.097 1.00 61.59 104 GLU A C 1
ATOM 818 O O . GLU A 1 104 ? -34.841 -19.062 27.764 1.00 61.59 104 GLU A O 1
ATOM 823 N N . LEU A 1 105 ? -33.411 -18.980 26.039 1.00 59.53 105 LEU A N 1
ATOM 824 C CA . LEU A 1 105 ? -33.664 -20.351 25.568 1.00 59.53 105 LEU A CA 1
ATOM 825 C C . LEU A 1 105 ? -33.271 -21.430 26.591 1.00 59.53 105 LEU A C 1
ATOM 827 O O . LEU A 1 105 ? -33.889 -22.487 26.638 1.00 59.53 105 LEU A O 1
ATOM 831 N N . ARG A 1 106 ? -32.256 -21.173 27.424 1.00 58.84 106 ARG A N 1
ATOM 832 C CA . ARG A 1 106 ? -31.779 -22.125 28.442 1.00 58.84 106 ARG A CA 1
ATOM 833 C C . ARG A 1 106 ? -32.619 -22.115 29.728 1.00 58.84 106 ARG A C 1
ATOM 835 O O . ARG A 1 106 ? -32.461 -23.018 30.535 1.00 58.84 106 ARG A O 1
ATOM 842 N N . GLN A 1 107 ? -33.473 -21.110 29.932 1.00 59.69 107 GLN A N 1
ATOM 843 C CA . GLN A 1 107 ? -34.391 -21.026 31.080 1.00 59.69 107 GLN A CA 1
ATOM 844 C C . GLN A 1 107 ? -35.782 -21.619 30.792 1.00 59.69 107 GLN A C 1
ATOM 846 O O . GLN A 1 107 ? -36.611 -21.675 31.693 1.00 59.69 107 GLN A O 1
ATOM 851 N N . GLN A 1 108 ? -36.046 -22.048 29.553 1.00 57.34 108 GLN A N 1
ATOM 852 C CA . GLN A 1 108 ? -37.321 -22.646 29.131 1.00 57.34 108 GLN A CA 1
ATOM 853 C C . GLN A 1 108 ? -37.322 -24.185 29.156 1.00 57.34 108 GLN A C 1
ATOM 855 O O . GLN A 1 108 ? -38.222 -24.797 28.583 1.00 57.34 108 GLN A O 1
ATOM 860 N N . HIS A 1 109 ? -36.331 -24.810 29.793 1.00 47.03 109 HIS A N 1
ATOM 861 C CA . HIS A 1 109 ? -36.161 -26.261 29.856 1.00 47.03 109 HIS A CA 1
ATOM 862 C C . HIS A 1 109 ? -35.836 -26.711 31.278 1.00 47.03 109 HIS A C 1
ATOM 864 O O . HIS A 1 109 ? -36.155 -27.880 31.588 1.00 47.03 109 HIS A O 1
#

Sequence (109 aa):
MSDITWHRPEFQGKDDQLVSLAGVAVFAGVTRAAVSNWRKRHDFPKPVMTAGRTVWVVRTEAETWLASRSTQSATDTETKRAALEAREARQAIALATTRKKLRELRQQH

Foldseek 3Di:
DFDKDFPACVCVVVVVQKDKLCRLCVVLVHDSVVSVVCVVPHPAADFGIDTPPITIGGNVSSVVVSVVCVVVVVVVVVVVVVVVVVVVVVVVVVVVVVVVVVVVVVVVD

Nearest PDB structures (foldseek):
  5d90-assembly2_C  TM=7.355E-01  e=7.651E-01  Haemophilus influenzae Rd KW20
  5d8c-assembly1_A  TM=7.611E-01  e=1.922E+00  Haemophilus influenzae Rd KW20
  3hh0-assembly1_A  TM=6.324E-01  e=1.578E+00  Bacillus cereus ATCC 14579
  3gpv-assembly1_A  TM=7.396E-01  e=8.730E+00  [Bacillus thuringiensis] serovar konkukian
  2hr3-assembly1_A  TM=3.999E-01  e=3.964E+00  Pseudomonas aeruginosa

Mean predicted aligned error: 12.03 Å